Protein AF-A0A662J7W5-F1 (afdb_monomer_lite)

Secondary structure (DSSP, 8-state):
-HHHHHHHHHHHHHHHHT----B-SSSS--B--GGGHHHHHHHHHH-HHHHHHHHHHHHHHHHHHHT--HHHIIIIIHHHHHHHHHHHHHHHHHHHHHHHHHHHHHH-

pLDDT: mean 85.39, std 13.04, range [46.22, 96.75]

Radius of gyration: 16.18 Å; chains: 1; bounding box: 43×36×45 Å

Structure (mmCIF, N/CA/C/O backbone):
data_AF-A0A662J7W5-F1
#
_entry.id   AF-A0A662J7W5-F1
#
loop_
_atom_site.group_PDB
_atom_site.id
_atom_site.type_symbol
_atom_site.label_atom_id
_atom_site.label_alt_id
_atom_site.label_comp_id
_atom_site.label_asym_id
_atom_site.label_entity_id
_atom_site.label_seq_id
_atom_site.pdbx_PDB_ins_code
_atom_site.Cartn_x
_atom_site.Cartn_y
_atom_site.Cartn_z
_atom_site.occupancy
_atom_site.B_iso_or_equiv
_atom_site.auth_seq_id
_atom_site.auth_comp_id
_atom_site.auth_asym_id
_atom_site.auth_atom_id
_atom_site.pdbx_PDB_model_num
ATOM 1 N N . MET A 1 1 ? -4.584 -14.483 3.636 1.00 79.38 1 MET A N 1
ATOM 2 C CA . MET A 1 1 ? -3.654 -14.409 2.487 1.00 79.38 1 MET A CA 1
ATOM 3 C C . MET A 1 1 ? -4.334 -13.927 1.211 1.00 79.38 1 MET A C 1
ATOM 5 O O . MET A 1 1 ? -3.812 -13.011 0.596 1.00 79.38 1 MET A O 1
ATOM 9 N N . THR A 1 2 ? -5.528 -14.416 0.860 1.00 93.75 2 THR A N 1
ATOM 10 C CA . THR A 1 2 ? -6.269 -13.970 -0.341 1.00 93.75 2 THR A CA 1
ATOM 11 C C . THR A 1 2 ? -6.495 -12.454 -0.411 1.00 93.75 2 THR A C 1
ATOM 13 O O . THR A 1 2 ? -6.250 -11.853 -1.447 1.00 93.75 2 THR A O 1
ATOM 16 N N . LEU A 1 3 ? -6.876 -11.806 0.698 1.00 95.06 3 LEU A N 1
ATOM 17 C CA . LEU A 1 3 ? -7.064 -10.345 0.743 1.00 95.06 3 LEU A CA 1
ATOM 18 C C . LEU A 1 3 ? -5.771 -9.552 0.497 1.00 95.06 3 LEU A C 1
ATOM 20 O O . LEU A 1 3 ? -5.813 -8.507 -0.140 1.00 95.06 3 LEU A O 1
ATOM 24 N N . ILE A 1 4 ? -4.630 -10.056 0.977 1.00 95.44 4 ILE A N 1
ATOM 25 C CA . ILE A 1 4 ? -3.314 -9.444 0.736 1.00 95.44 4 ILE A CA 1
ATOM 26 C C . ILE A 1 4 ? -2.974 -9.536 -0.750 1.00 95.44 4 ILE A C 1
ATOM 28 O O . ILE A 1 4 ? -2.572 -8.539 -1.340 1.00 95.44 4 ILE A O 1
ATOM 32 N N . ALA A 1 5 ? -3.181 -10.711 -1.354 1.00 94.88 5 ALA A N 1
ATOM 33 C CA . ALA A 1 5 ? -2.952 -10.915 -2.780 1.00 94.88 5 ALA A CA 1
ATOM 34 C C . ALA A 1 5 ? -3.838 -9.985 -3.621 1.00 94.88 5 ALA A C 1
ATOM 36 O O . ALA A 1 5 ? -3.327 -9.275 -4.477 1.00 94.88 5 ALA A O 1
ATOM 37 N N . LEU A 1 6 ? -5.136 -9.899 -3.311 1.00 96.44 6 LEU A N 1
ATOM 38 C CA . LEU A 1 6 ? -6.059 -8.979 -3.982 1.00 96.44 6 LEU A CA 1
ATOM 39 C C . LEU A 1 6 ? -5.627 -7.515 -3.842 1.00 96.44 6 LEU A C 1
ATOM 41 O O . LEU A 1 6 ? -5.601 -6.795 -4.837 1.00 96.44 6 LEU A O 1
ATOM 45 N N . CYS A 1 7 ? -5.250 -7.083 -2.635 1.00 95.50 7 CYS A N 1
ATOM 46 C CA . CYS A 1 7 ? -4.745 -5.733 -2.391 1.00 95.50 7 CYS A CA 1
ATOM 47 C C . CYS A 1 7 ? -3.500 -5.438 -3.236 1.00 95.50 7 CYS A C 1
ATOM 49 O O . CYS A 1 7 ? -3.426 -4.392 -3.876 1.00 95.50 7 CYS A O 1
ATOM 51 N N . ALA A 1 8 ? -2.537 -6.362 -3.250 1.00 93.81 8 ALA A N 1
ATOM 52 C CA . ALA A 1 8 ? -1.295 -6.214 -3.995 1.00 93.81 8 ALA A CA 1
ATOM 53 C C . ALA A 1 8 ? -1.541 -6.163 -5.507 1.00 93.81 8 ALA A C 1
ATOM 55 O O . ALA A 1 8 ? -1.018 -5.279 -6.180 1.00 93.81 8 ALA A O 1
ATOM 56 N N . THR A 1 9 ? -2.374 -7.064 -6.036 1.00 94.31 9 THR A N 1
ATOM 57 C CA . THR A 1 9 ? -2.707 -7.105 -7.464 1.00 94.31 9 THR A CA 1
ATOM 58 C C . THR A 1 9 ? -3.441 -5.843 -7.897 1.00 94.31 9 THR A C 1
ATOM 60 O O . THR A 1 9 ? -3.050 -5.233 -8.885 1.00 94.31 9 THR A O 1
ATOM 63 N N . LEU A 1 10 ? -4.462 -5.405 -7.153 1.00 93.19 10 LEU A N 1
ATOM 64 C CA . LEU A 1 10 ? -5.182 -4.170 -7.468 1.00 93.19 10 LEU A CA 1
ATOM 65 C C . LEU A 1 10 ? -4.251 -2.958 -7.413 1.00 93.19 10 LEU A C 1
ATOM 67 O O . LEU A 1 10 ? -4.292 -2.120 -8.312 1.00 93.19 10 LEU A O 1
ATOM 71 N N . TYR A 1 11 ? -3.397 -2.878 -6.388 1.00 92.75 11 TYR A N 1
ATOM 72 C CA . TYR A 1 11 ? -2.463 -1.767 -6.232 1.00 92.75 11 TYR A CA 1
ATOM 73 C C . TYR A 1 11 ? -1.434 -1.720 -7.365 1.00 92.75 11 TYR A C 1
ATOM 75 O O . TYR A 1 11 ? -1.183 -0.644 -7.901 1.00 92.75 11 TYR A O 1
ATOM 83 N N . ALA A 1 12 ? -0.903 -2.870 -7.786 1.00 90.44 12 ALA A N 1
ATOM 84 C CA . ALA A 1 12 ? 0.039 -2.958 -8.898 1.00 90.44 12 ALA A CA 1
ATOM 85 C C . ALA A 1 12 ? -0.620 -2.650 -10.254 1.00 90.44 12 ALA A C 1
ATOM 87 O O . ALA A 1 12 ? -0.087 -1.864 -11.034 1.00 90.44 12 ALA A O 1
ATOM 88 N N . VAL A 1 13 ? -1.799 -3.223 -10.528 1.00 90.19 13 VAL A N 1
ATOM 89 C CA . VAL A 1 13 ? -2.512 -3.029 -11.802 1.00 90.19 13 VAL A CA 1
ATOM 90 C C . VAL A 1 13 ? -2.957 -1.580 -11.964 1.00 90.19 13 VAL A C 1
ATOM 92 O O . VAL A 1 13 ? -2.719 -0.993 -13.018 1.00 90.19 13 VAL A O 1
ATOM 95 N N . LEU A 1 14 ? -3.547 -0.968 -10.931 1.00 88.12 14 LEU A N 1
ATOM 96 C CA . LEU A 1 14 ? -3.865 0.460 -10.987 1.00 88.12 14 LEU A CA 1
ATOM 97 C C . LEU A 1 14 ? -2.595 1.315 -10.972 1.00 88.12 14 LEU A C 1
ATOM 99 O O . LEU A 1 14 ? -2.541 2.298 -11.699 1.00 88.12 14 LEU A O 1
ATOM 103 N N . GLY A 1 15 ? -1.567 0.925 -10.211 1.00 84.81 15 GLY A N 1
ATOM 104 C CA . GLY A 1 15 ? -0.224 1.525 -10.219 1.00 84.81 15 GLY A CA 1
ATOM 105 C C . GLY A 1 15 ? 0.331 1.733 -11.624 1.00 84.81 15 GLY A C 1
ATOM 106 O O . GLY A 1 15 ? 0.819 2.821 -11.954 1.00 84.81 15 GLY A O 1
ATOM 107 N N . TYR A 1 16 ? 0.185 0.694 -12.445 1.00 81.88 16 TYR A N 1
ATOM 108 C CA . TYR A 1 16 ? 0.564 0.675 -13.848 1.00 81.88 16 TYR A CA 1
ATOM 109 C C . TYR A 1 16 ? -0.421 1.448 -14.738 1.00 81.88 16 TYR A C 1
ATOM 111 O O . TYR A 1 16 ? -0.010 2.324 -15.494 1.00 81.88 16 TYR A O 1
ATOM 119 N N . ALA A 1 17 ? -1.727 1.183 -14.625 1.00 81.19 17 ALA A N 1
ATOM 120 C CA . ALA A 1 17 ? -2.746 1.795 -15.483 1.00 81.19 17 ALA A CA 1
ATOM 121 C C . ALA A 1 17 ? -2.861 3.318 -15.300 1.00 81.19 17 ALA A C 1
ATOM 123 O O . ALA A 1 17 ? -3.142 4.040 -16.252 1.00 81.19 17 ALA A O 1
ATOM 124 N N . THR A 1 18 ? -2.628 3.820 -14.086 1.00 76.19 18 THR A N 1
ATOM 125 C CA . THR A 1 18 ? -2.643 5.254 -13.770 1.00 76.19 18 THR A CA 1
ATOM 126 C C . THR A 1 18 ? -1.229 5.832 -13.705 1.00 76.19 18 THR A C 1
ATOM 128 O O . THR A 1 18 ? -0.967 6.773 -12.946 1.00 76.19 18 THR A O 1
ATOM 131 N N . TYR A 1 19 ? -0.285 5.263 -14.458 1.00 69.25 19 TYR A N 1
ATOM 132 C CA . TYR A 1 19 ? 1.020 5.875 -14.677 1.00 69.25 19 TYR A CA 1
ATOM 133 C C . TYR A 1 19 ? 0.863 7.127 -15.547 1.00 69.25 19 TYR A C 1
ATOM 135 O O . TYR A 1 19 ? 1.052 7.103 -16.756 1.00 69.25 19 TYR A O 1
ATOM 143 N N . LEU A 1 20 ? 0.472 8.238 -14.923 1.00 61.69 20 LEU A N 1
ATOM 144 C CA . LEU A 1 20 ? 0.203 9.494 -15.627 1.00 61.69 20 LEU A CA 1
ATOM 145 C C . LEU A 1 20 ? 1.480 10.281 -15.968 1.00 61.69 20 LEU A C 1
ATOM 147 O O . LEU A 1 20 ? 1.393 11.310 -16.627 1.00 61.69 20 LEU A O 1
ATOM 151 N N . GLY A 1 21 ? 2.657 9.853 -15.488 1.00 59.16 21 GLY A N 1
ATOM 152 C CA . GLY A 1 21 ? 3.917 10.587 -15.679 1.00 59.16 21 GLY A CA 1
ATOM 153 C C . GLY A 1 21 ? 3.920 11.991 -15.056 1.00 59.16 21 GLY A C 1
ATOM 154 O O . GLY A 1 21 ? 4.761 12.818 -15.396 1.00 59.16 21 GLY A O 1
ATOM 155 N N . ILE A 1 22 ? 2.970 12.278 -14.159 1.00 58.56 22 ILE A N 1
ATOM 156 C CA . ILE A 1 22 ? 2.846 13.572 -13.488 1.00 58.56 22 ILE A CA 1
ATOM 157 C C . ILE A 1 22 ? 3.818 13.588 -12.306 1.00 58.56 22 ILE A C 1
ATOM 159 O O . ILE A 1 22 ? 3.545 13.040 -11.233 1.00 58.56 22 ILE A O 1
ATOM 163 N N . PHE A 1 23 ? 4.962 14.224 -12.530 1.00 57.25 23 PHE A N 1
ATOM 164 C CA . PHE A 1 23 ? 5.962 14.531 -11.515 1.00 57.25 23 PHE A CA 1
ATOM 165 C C . PHE A 1 23 ? 5.874 16.022 -11.184 1.00 57.25 23 PHE A C 1
ATOM 167 O O . PHE A 1 23 ? 5.789 16.858 -12.084 1.00 57.25 23 PHE A O 1
ATOM 174 N N . THR A 1 24 ? 5.849 16.379 -9.901 1.00 46.69 24 THR A N 1
ATOM 175 C CA . THR A 1 24 ? 5.861 17.794 -9.500 1.00 46.69 24 THR A CA 1
ATOM 176 C C . THR A 1 24 ? 7.164 18.465 -9.962 1.00 46.69 24 THR A C 1
ATOM 178 O O . THR A 1 24 ? 8.228 17.918 -9.674 1.00 46.69 24 THR A O 1
ATOM 181 N N . PRO A 1 25 ? 7.142 19.642 -10.630 1.00 48.75 25 PRO A N 1
ATOM 182 C CA . PRO A 1 25 ? 8.309 20.131 -11.371 1.00 48.75 25 PRO A CA 1
ATOM 183 C C . PRO A 1 25 ? 9.304 20.968 -10.555 1.00 48.75 25 PRO A C 1
ATOM 185 O O . PRO A 1 25 ? 10.202 21.560 -11.142 1.00 48.75 25 PRO A O 1
ATOM 188 N N . ALA A 1 26 ? 9.171 21.072 -9.231 1.00 53.97 26 ALA A N 1
ATOM 189 C CA . ALA A 1 26 ? 9.943 22.064 -8.480 1.00 53.97 26 ALA A CA 1
ATOM 190 C C . ALA A 1 26 ? 11.047 21.465 -7.603 1.00 53.97 26 ALA A C 1
ATOM 192 O O . ALA A 1 26 ? 12.199 21.847 -7.765 1.00 53.97 26 ALA A O 1
ATOM 193 N N . ILE A 1 27 ? 10.748 20.559 -6.666 1.00 46.22 27 ILE A N 1
ATOM 194 C CA . ILE A 1 27 ? 11.753 20.016 -5.738 1.00 46.22 27 ILE A CA 1
ATOM 195 C C . ILE A 1 27 ? 11.294 18.628 -5.281 1.00 46.22 27 ILE A C 1
ATOM 197 O O . ILE A 1 27 ? 10.250 18.494 -4.648 1.00 46.22 27 ILE A O 1
ATOM 201 N N . GLY A 1 28 ? 12.088 17.602 -5.586 1.00 49.06 28 GLY A N 1
ATOM 202 C CA . GLY A 1 28 ? 11.852 16.230 -5.140 1.00 49.06 28 GLY A CA 1
ATOM 203 C C . GLY A 1 28 ? 11.115 15.372 -6.166 1.00 49.06 28 GLY A C 1
ATOM 204 O O . GLY A 1 28 ? 10.100 15.761 -6.735 1.00 49.06 28 GLY A O 1
ATOM 205 N N . VAL A 1 29 ? 11.631 14.160 -6.355 1.00 57.69 29 VAL A N 1
ATOM 206 C CA . VAL A 1 29 ? 11.126 13.079 -7.220 1.00 57.69 29 VAL A CA 1
ATOM 207 C C . VAL A 1 29 ? 9.814 12.488 -6.663 1.00 57.69 29 VAL A C 1
ATOM 209 O O . VAL A 1 29 ? 9.607 11.279 -6.637 1.00 57.69 29 VAL A O 1
ATOM 212 N N . VAL A 1 30 ? 8.936 13.329 -6.113 1.00 55.97 30 VAL A N 1
ATOM 213 C CA . VAL A 1 30 ? 7.702 12.904 -5.456 1.00 55.97 30 VAL A CA 1
ATOM 214 C C . VAL A 1 30 ? 6.625 12.804 -6.524 1.00 55.97 30 VAL A C 1
ATOM 216 O O . VAL A 1 30 ? 6.097 13.795 -7.024 1.00 55.97 30 VAL A O 1
ATOM 219 N N . ARG A 1 31 ? 6.334 11.571 -6.926 1.00 67.44 31 ARG A N 1
ATOM 220 C CA . ARG A 1 31 ? 5.271 11.274 -7.879 1.00 67.44 31 ARG A CA 1
ATOM 221 C C . ARG A 1 31 ? 3.913 11.403 -7.198 1.00 67.44 31 ARG A C 1
ATOM 223 O O . ARG A 1 31 ? 3.702 10.858 -6.115 1.00 67.44 31 ARG A O 1
ATOM 230 N N . PHE A 1 32 ? 2.957 12.038 -7.873 1.00 69.19 32 PHE A N 1
ATOM 231 C CA . PHE A 1 32 ? 1.560 11.913 -7.475 1.00 69.19 32 PHE A CA 1
ATOM 232 C C . PHE A 1 32 ? 1.094 10.475 -7.744 1.00 69.19 32 PHE A C 1
ATOM 234 O O . PHE A 1 32 ? 1.071 10.024 -8.892 1.00 69.19 32 PHE A O 1
ATOM 241 N N . TRP A 1 33 ? 0.764 9.734 -6.681 1.00 77.00 33 TRP A N 1
ATOM 242 C CA . TRP A 1 33 ? 0.435 8.307 -6.758 1.00 77.00 33 TRP A CA 1
ATOM 243 C C . TRP A 1 33 ? -0.976 8.010 -6.230 1.00 77.00 33 TRP A C 1
ATOM 245 O O . TRP A 1 33 ? -1.121 7.536 -5.108 1.00 77.00 33 TRP A O 1
ATOM 255 N N . PRO A 1 34 ? -2.042 8.241 -7.021 1.00 81.44 34 PRO A N 1
ATOM 256 C CA . PRO A 1 34 ? -3.419 7.935 -6.619 1.00 81.44 34 PRO A CA 1
ATOM 257 C C . PRO A 1 34 ? -3.681 6.492 -6.153 1.00 81.44 34 PRO A C 1
ATOM 259 O O . PRO A 1 34 ? -4.449 6.325 -5.205 1.00 81.44 34 PRO A O 1
ATOM 262 N N . PRO A 1 35 ? -3.061 5.441 -6.737 1.00 88.75 35 PRO A N 1
ATOM 263 C CA . PRO A 1 35 ? -3.366 4.049 -6.383 1.00 88.75 35 PRO A CA 1
ATOM 264 C C . PRO A 1 35 ? -3.147 3.682 -4.910 1.00 88.75 35 PRO A C 1
ATOM 266 O O . PRO A 1 35 ? -3.676 2.665 -4.468 1.00 88.75 35 PRO A O 1
ATOM 269 N N . VAL A 1 36 ? -2.442 4.520 -4.133 1.00 90.88 36 VAL A N 1
ATOM 270 C CA . VAL A 1 36 ? -2.278 4.374 -2.672 1.00 90.88 36 VAL A CA 1
ATOM 271 C C . VAL A 1 36 ? -3.604 4.273 -1.918 1.00 90.88 36 VAL A C 1
ATOM 273 O O . VAL A 1 36 ? -3.639 3.752 -0.803 1.00 90.88 36 VAL A O 1
ATOM 276 N N . PHE A 1 37 ? -4.710 4.734 -2.508 1.00 93.81 37 PHE A N 1
ATOM 277 C CA . PHE A 1 37 ? -6.023 4.603 -1.884 1.00 93.81 37 PHE A CA 1
ATOM 278 C C . PHE A 1 37 ? -6.423 3.131 -1.670 1.00 93.81 37 PHE A C 1
ATOM 280 O O . PHE A 1 37 ? -7.105 2.833 -0.693 1.00 93.81 37 PHE A O 1
ATOM 287 N N . ILE A 1 38 ? -5.984 2.199 -2.531 1.00 95.56 38 ILE A N 1
ATOM 288 C CA . ILE A 1 38 ? -6.320 0.771 -2.416 1.00 95.56 38 ILE A CA 1
ATOM 289 C C . ILE A 1 38 ? -5.774 0.183 -1.108 1.00 95.56 38 ILE A C 1
ATOM 291 O O . ILE A 1 38 ? -6.576 -0.265 -0.283 1.00 95.56 38 ILE A O 1
ATOM 295 N N . PRO A 1 39 ? -4.448 0.191 -0.860 1.00 95.56 39 PRO A N 1
ATOM 296 C CA . PRO A 1 39 ? -3.918 -0.325 0.393 1.00 95.56 39 PRO A CA 1
ATOM 297 C C . PRO A 1 39 ? -4.408 0.457 1.613 1.00 95.56 39 PRO A C 1
ATOM 299 O O . PRO A 1 39 ? -4.570 -0.149 2.671 1.00 95.56 39 PRO A O 1
ATOM 302 N N . ALA A 1 40 ? -4.725 1.751 1.482 1.00 95.38 40 ALA A N 1
ATOM 303 C CA . ALA A 1 40 ? -5.346 2.518 2.562 1.00 95.38 40 ALA A CA 1
ATOM 304 C C . ALA A 1 40 ? -6.739 1.980 2.932 1.00 95.38 40 ALA A C 1
ATOM 306 O O . ALA A 1 40 ? -7.003 1.714 4.104 1.00 95.38 40 ALA A O 1
ATOM 307 N N . VAL A 1 41 ? -7.618 1.752 1.950 1.00 96.56 41 VAL A N 1
ATOM 308 C CA . VAL A 1 41 ? -8.950 1.171 2.190 1.00 96.56 41 VAL A CA 1
ATOM 309 C C . VAL A 1 41 ? -8.819 -0.226 2.794 1.00 96.56 41 VAL A C 1
ATOM 311 O O . VAL A 1 41 ? -9.489 -0.537 3.779 1.00 96.56 41 VAL A O 1
ATOM 314 N N . PHE A 1 42 ? -7.913 -1.056 2.273 1.00 96.75 42 PHE A N 1
ATOM 315 C CA . PHE A 1 42 ? -7.694 -2.397 2.813 1.00 96.75 42 PHE A CA 1
ATOM 316 C C . PHE A 1 42 ? -7.141 -2.371 4.243 1.00 96.75 42 PHE A C 1
ATOM 318 O O . PHE A 1 42 ? -7.573 -3.172 5.072 1.00 96.75 42 PHE A O 1
ATOM 325 N N . ALA A 1 43 ? -6.245 -1.432 4.560 1.00 96.38 43 ALA A N 1
ATOM 326 C CA . ALA A 1 43 ? -5.731 -1.224 5.911 1.00 96.38 43 ALA A CA 1
ATOM 327 C C . ALA A 1 43 ? -6.839 -0.839 6.904 1.00 96.38 43 ALA A C 1
ATOM 329 O O . ALA A 1 4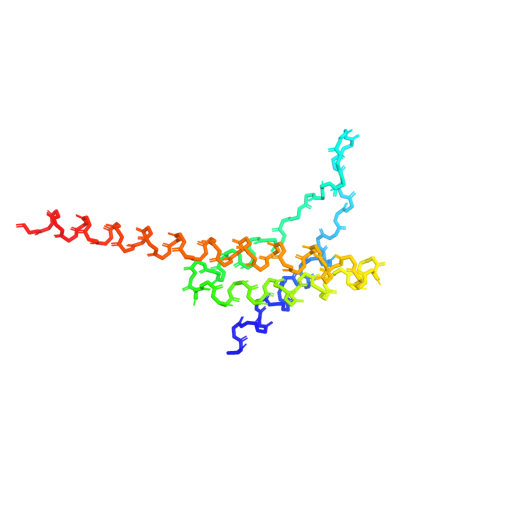3 ? -6.859 -1.347 8.024 1.00 96.38 43 ALA A O 1
ATOM 330 N N . ILE A 1 44 ? -7.759 0.039 6.491 1.00 96.06 44 ILE A N 1
ATOM 331 C CA . ILE A 1 44 ? -8.861 0.542 7.325 1.00 96.06 44 ILE A CA 1
ATOM 332 C C . ILE A 1 44 ? -9.938 -0.529 7.545 1.00 96.06 44 ILE A C 1
ATOM 334 O O . ILE A 1 44 ? -10.467 -0.664 8.649 1.00 96.06 44 ILE A O 1
ATOM 338 N N . VAL A 1 45 ? -10.291 -1.275 6.494 1.00 95.69 45 VAL A N 1
ATOM 339 C CA . VAL A 1 45 ? -11.410 -2.230 6.523 1.00 95.69 45 VAL A CA 1
ATOM 340 C C . VAL A 1 45 ? -10.981 -3.586 7.080 1.00 95.69 45 VAL A C 1
ATOM 342 O O . VAL A 1 45 ? -11.660 -4.138 7.946 1.00 95.69 45 VAL A O 1
ATOM 345 N N . PHE A 1 46 ? -9.857 -4.123 6.597 1.00 94.56 46 PHE A N 1
ATOM 346 C CA . PHE A 1 46 ? -9.415 -5.492 6.887 1.00 94.56 46 PHE A CA 1
ATOM 347 C C . PHE A 1 46 ? -8.247 -5.567 7.873 1.00 94.56 46 PHE A C 1
ATOM 349 O O . PHE A 1 46 ? -7.913 -6.653 8.347 1.00 94.56 46 PHE A O 1
ATOM 356 N N . GLY A 1 47 ? -7.634 -4.430 8.197 1.00 93.69 47 GLY A N 1
ATOM 357 C CA . GLY A 1 47 ? -6.606 -4.322 9.219 1.00 93.69 47 GLY A CA 1
ATOM 358 C C . GLY A 1 47 ? -5.199 -4.038 8.702 1.00 93.69 47 GLY A C 1
ATOM 359 O O . GLY A 1 47 ? -4.899 -4.191 7.513 1.00 93.69 47 GLY A O 1
ATOM 360 N N . PRO A 1 48 ? -4.299 -3.647 9.623 1.00 94.94 48 PRO A N 1
ATOM 361 C CA . PRO A 1 48 ? -2.991 -3.090 9.289 1.00 94.94 48 PRO A CA 1
ATOM 362 C C . PRO A 1 48 ? -2.101 -4.077 8.532 1.00 94.94 48 PRO A C 1
ATOM 364 O O . PRO A 1 48 ? -1.418 -3.686 7.590 1.00 94.94 48 PRO A O 1
ATOM 367 N N . HIS A 1 49 ? -2.150 -5.369 8.870 1.00 94.75 49 HIS A N 1
ATOM 368 C CA . HIS A 1 49 ? -1.381 -6.393 8.157 1.00 94.75 49 HIS A CA 1
ATOM 369 C C . HIS A 1 49 ? -1.829 -6.557 6.701 1.00 94.75 49 HIS A C 1
ATOM 371 O O . HIS A 1 49 ? -0.988 -6.754 5.828 1.00 94.75 49 HIS A O 1
ATOM 377 N N . VAL A 1 50 ? -3.136 -6.468 6.427 1.00 95.88 50 VAL A N 1
ATOM 378 C CA . VAL A 1 50 ? -3.669 -6.681 5.076 1.00 95.88 50 VAL A CA 1
ATOM 379 C C . VAL A 1 50 ? -3.240 -5.548 4.150 1.00 95.88 50 VAL A C 1
ATOM 381 O O . VAL A 1 50 ? -2.672 -5.814 3.093 1.00 95.88 50 VAL A O 1
ATOM 384 N N . GLY A 1 51 ? -3.456 -4.299 4.571 1.00 93.75 51 GLY A N 1
ATOM 385 C CA . GLY A 1 51 ? -3.049 -3.133 3.789 1.00 93.75 51 GLY A CA 1
ATOM 386 C C . GLY A 1 51 ? -1.532 -2.952 3.728 1.00 93.75 51 GLY A C 1
ATOM 387 O O . GLY A 1 51 ? -1.004 -2.699 2.654 1.00 93.75 51 GLY A O 1
ATOM 388 N N . GLY A 1 52 ? -0.811 -3.155 4.836 1.00 95.25 52 GLY A N 1
ATOM 389 C CA . GLY A 1 52 ? 0.648 -3.003 4.889 1.00 95.25 52 GLY A CA 1
ATOM 390 C C . GLY A 1 52 ? 1.395 -4.011 4.013 1.00 95.25 52 GLY A C 1
ATOM 391 O O . GLY A 1 52 ? 2.191 -3.619 3.163 1.00 95.25 52 GLY A O 1
ATOM 392 N N . ILE A 1 53 ? 1.121 -5.313 4.173 1.00 96.31 53 ILE A N 1
ATOM 393 C CA . ILE A 1 53 ? 1.781 -6.361 3.372 1.00 96.31 53 ILE A CA 1
ATOM 394 C C . ILE A 1 53 ? 1.314 -6.286 1.912 1.00 96.31 53 ILE A C 1
ATOM 396 O O . ILE A 1 53 ? 2.127 -6.414 0.998 1.00 96.31 53 ILE A O 1
ATOM 400 N N . GLY A 1 54 ? 0.021 -6.032 1.679 1.00 95.12 54 GLY A N 1
ATOM 401 C CA . GLY A 1 54 ? -0.519 -5.850 0.331 1.00 95.12 54 GLY A CA 1
ATOM 402 C C . GLY A 1 54 ? 0.137 -4.680 -0.403 1.00 95.12 54 GLY A C 1
ATOM 403 O O . GLY A 1 54 ? 0.518 -4.820 -1.563 1.00 95.12 54 GLY A O 1
ATOM 404 N N . ALA A 1 55 ? 0.350 -3.554 0.281 1.00 94.75 55 ALA A N 1
ATOM 405 C CA . ALA A 1 55 ? 1.051 -2.404 -0.277 1.00 94.75 55 ALA A CA 1
ATOM 406 C C . ALA A 1 55 ? 2.519 -2.694 -0.587 1.00 94.75 55 ALA A C 1
ATOM 408 O O . ALA A 1 55 ? 2.996 -2.314 -1.649 1.00 94.75 55 ALA A O 1
ATOM 409 N N . ALA A 1 56 ? 3.217 -3.371 0.328 1.00 94.88 56 ALA A N 1
ATOM 410 C CA . ALA A 1 56 ? 4.619 -3.748 0.176 1.00 94.88 56 ALA A CA 1
ATOM 411 C C . ALA A 1 56 ? 4.840 -4.598 -1.085 1.00 94.88 56 ALA A C 1
ATOM 413 O O . ALA A 1 56 ? 5.723 -4.314 -1.889 1.00 94.88 56 ALA A O 1
ATOM 414 N N . ILE A 1 57 ? 3.992 -5.610 -1.289 1.00 94.06 57 ILE A N 1
ATOM 415 C CA . ILE A 1 57 ? 4.058 -6.474 -2.471 1.00 94.06 57 ILE A CA 1
ATOM 416 C C . ILE A 1 57 ? 3.626 -5.701 -3.724 1.00 94.06 57 ILE A C 1
ATOM 418 O O . ILE A 1 57 ? 4.286 -5.783 -4.757 1.00 94.06 57 ILE A O 1
ATOM 422 N N . GLY A 1 58 ? 2.535 -4.934 -3.645 1.00 92.31 58 GLY A N 1
ATOM 423 C CA . GLY A 1 58 ? 2.004 -4.205 -4.794 1.00 92.31 58 GLY A CA 1
ATOM 424 C C . GLY A 1 58 ? 2.949 -3.120 -5.318 1.00 92.31 58 GLY A C 1
ATOM 425 O O . GLY A 1 58 ? 3.125 -3.028 -6.532 1.00 92.31 58 GLY A O 1
ATOM 426 N N . ILE A 1 59 ? 3.607 -2.349 -4.438 1.00 90.56 59 ILE A N 1
ATOM 427 C CA . ILE A 1 59 ? 4.578 -1.333 -4.874 1.00 90.56 59 ILE A CA 1
ATOM 428 C C . ILE A 1 59 ? 5.813 -1.978 -5.488 1.00 90.56 59 ILE A C 1
ATOM 430 O O . ILE A 1 59 ? 6.272 -1.513 -6.520 1.00 90.56 59 ILE A O 1
ATOM 434 N N . PHE A 1 60 ? 6.292 -3.090 -4.921 1.00 91.56 60 PHE A N 1
ATOM 435 C CA . PHE A 1 60 ? 7.432 -3.808 -5.478 1.00 91.56 60 PHE A CA 1
ATOM 436 C C . PHE A 1 60 ? 7.150 -4.267 -6.909 1.00 91.56 60 PHE A C 1
ATOM 438 O O . PHE A 1 60 ? 7.936 -4.008 -7.814 1.00 91.56 60 PHE A O 1
ATOM 445 N N . ILE A 1 61 ? 5.986 -4.887 -7.136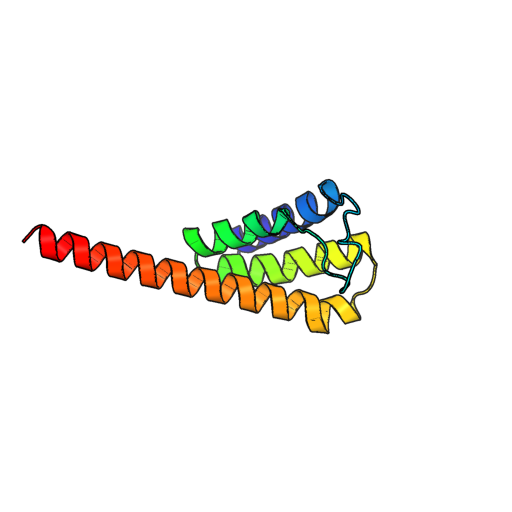 1.00 90.56 61 ILE A N 1
ATOM 446 C CA . ILE A 1 61 ? 5.566 -5.303 -8.479 1.00 90.56 61 ILE A CA 1
ATOM 447 C C . ILE A 1 61 ? 5.434 -4.082 -9.399 1.00 90.56 61 ILE A C 1
ATOM 449 O O . ILE A 1 61 ? 5.918 -4.113 -10.528 1.00 90.56 61 ILE A O 1
ATOM 453 N N . SER A 1 62 ? 4.811 -2.998 -8.929 1.00 86.62 62 SER A N 1
ATOM 454 C CA . SER A 1 62 ? 4.639 -1.788 -9.734 1.00 86.62 62 SER A CA 1
ATOM 455 C C . SER A 1 62 ? 5.974 -1.134 -10.108 1.00 86.62 62 SER A C 1
ATOM 457 O O . SER A 1 62 ? 6.129 -0.699 -11.246 1.00 86.62 62 SER A O 1
ATOM 459 N N . ASP A 1 63 ? 6.939 -1.070 -9.191 1.00 84.31 63 ASP A N 1
ATOM 460 C CA . ASP A 1 63 ? 8.260 -0.482 -9.428 1.00 84.31 63 ASP A CA 1
ATOM 461 C C . ASP A 1 63 ? 9.081 -1.326 -10.407 1.00 84.31 63 ASP A C 1
ATOM 463 O O . ASP A 1 63 ? 9.713 -0.777 -11.313 1.00 84.31 63 ASP A O 1
ATOM 467 N N . MET A 1 64 ? 9.003 -2.656 -10.289 1.00 87.12 64 MET A N 1
ATOM 468 C CA . MET A 1 64 ? 9.621 -3.588 -11.235 1.00 87.12 64 MET A CA 1
ATOM 469 C C . MET A 1 64 ? 9.061 -3.437 -12.654 1.00 87.12 64 MET A C 1
ATOM 471 O O . MET A 1 64 ? 9.815 -3.544 -13.616 1.00 87.12 64 MET A O 1
ATOM 475 N N . LEU A 1 65 ? 7.756 -3.176 -12.796 1.00 81.88 65 LEU A N 1
ATOM 476 C CA . LEU A 1 65 ? 7.106 -3.014 -14.101 1.00 81.88 65 LEU A CA 1
ATOM 477 C C . LEU A 1 65 ? 7.339 -1.639 -14.743 1.00 81.88 65 LEU A C 1
ATOM 479 O O . LEU A 1 65 ? 7.282 -1.531 -15.964 1.00 81.88 65 LEU A O 1
ATOM 483 N N . ILE A 1 66 ? 7.551 -0.592 -13.940 1.00 75.50 66 ILE A N 1
ATOM 484 C CA . ILE A 1 66 ? 7.654 0.791 -14.431 1.00 75.50 66 ILE A CA 1
ATOM 485 C C . ILE A 1 66 ? 9.112 1.216 -14.628 1.00 75.50 66 ILE A C 1
ATOM 487 O O . ILE A 1 66 ? 9.447 1.750 -15.681 1.00 75.50 66 ILE A O 1
ATOM 491 N N . HIS A 1 67 ? 9.966 1.007 -13.623 1.00 72.06 67 HIS A N 1
ATOM 492 C CA . HIS A 1 67 ? 11.358 1.476 -13.636 1.00 72.06 67 HIS A CA 1
ATOM 493 C C . HIS A 1 67 ? 12.357 0.324 -13.794 1.00 72.06 67 HIS A C 1
ATOM 495 O O . HIS A 1 67 ? 13.451 0.532 -14.305 1.00 72.06 67 HIS A O 1
ATOM 501 N N . GLY A 1 68 ? 11.995 -0.890 -13.362 1.00 75.75 68 GLY A N 1
ATOM 502 C CA . GLY A 1 68 ? 12.909 -2.039 -13.334 1.00 75.75 68 GLY A CA 1
ATOM 503 C C . GLY A 1 68 ? 13.926 -2.005 -12.185 1.00 75.75 68 GLY A C 1
ATOM 504 O O . GLY A 1 68 ? 14.745 -2.915 -12.063 1.00 75.75 68 GLY A O 1
ATOM 505 N N . ASP A 1 69 ? 13.857 -1.000 -11.306 1.00 77.94 69 ASP A N 1
ATOM 506 C CA . ASP A 1 69 ? 14.815 -0.785 -10.218 1.00 77.94 69 ASP A CA 1
ATOM 507 C C . ASP A 1 69 ? 14.418 -1.520 -8.929 1.00 77.94 69 ASP A C 1
ATOM 509 O O . ASP A 1 69 ? 13.914 -0.944 -7.958 1.00 77.94 69 ASP A O 1
ATOM 513 N N . ALA A 1 70 ? 14.707 -2.823 -8.898 1.00 79.94 70 ALA A N 1
ATOM 514 C CA . ALA A 1 70 ? 14.425 -3.697 -7.756 1.00 79.94 70 ALA A CA 1
ATOM 515 C C . ALA A 1 70 ? 15.046 -3.192 -6.443 1.00 79.94 70 ALA A C 1
ATOM 517 O O . ALA A 1 70 ? 14.428 -3.267 -5.382 1.00 79.94 70 ALA A O 1
ATOM 518 N N . LEU A 1 71 ? 16.281 -2.687 -6.510 1.00 80.00 71 LEU A N 1
ATOM 519 C CA . LEU A 1 71 ? 17.080 -2.350 -5.332 1.00 80.00 71 LEU A CA 1
ATOM 520 C C . LEU A 1 71 ? 16.543 -1.096 -4.630 1.00 80.00 71 LEU A C 1
ATOM 522 O O . LEU A 1 71 ? 16.430 -1.077 -3.404 1.00 80.00 71 LEU A O 1
ATOM 526 N N . LEU A 1 72 ? 16.128 -0.083 -5.395 1.00 78.19 72 LEU A N 1
ATOM 527 C CA . LEU A 1 72 ? 15.510 1.128 -4.854 1.00 78.19 72 LEU A CA 1
ATOM 528 C C . LEU A 1 72 ? 14.133 0.826 -4.246 1.00 78.19 72 LEU A C 1
ATOM 530 O O . LEU A 1 72 ? 13.813 1.301 -3.154 1.00 78.19 72 LEU A O 1
ATOM 534 N N . SER A 1 73 ? 13.339 -0.018 -4.910 1.00 82.88 73 SER A N 1
ATOM 535 C CA . SER A 1 73 ? 12.044 -0.437 -4.374 1.00 82.88 73 SER A CA 1
ATOM 536 C C . SER A 1 73 ? 12.208 -1.219 -3.071 1.00 82.88 73 SER A C 1
ATOM 538 O O . SER A 1 73 ? 11.574 -0.888 -2.073 1.00 82.88 73 SER A O 1
ATOM 540 N N . LEU A 1 74 ? 13.117 -2.196 -3.014 1.00 83.38 74 LEU A N 1
ATOM 541 C CA . LEU A 1 74 ? 13.306 -3.021 -1.818 1.00 83.38 74 LEU A CA 1
ATOM 542 C C . LEU A 1 74 ? 13.822 -2.215 -0.614 1.00 83.38 74 LEU A C 1
ATOM 544 O O . LEU A 1 74 ? 13.474 -2.515 0.526 1.00 83.38 74 LEU A O 1
ATOM 548 N N . THR A 1 75 ? 14.656 -1.202 -0.865 1.00 84.00 75 THR A N 1
ATOM 549 C CA . THR A 1 75 ? 15.292 -0.392 0.186 1.00 84.00 75 THR A CA 1
ATOM 550 C C . THR A 1 75 ? 14.435 0.780 0.649 1.00 84.00 75 THR A C 1
ATOM 552 O O . THR A 1 75 ? 14.489 1.132 1.825 1.00 84.00 75 THR A O 1
ATOM 555 N N . VAL A 1 76 ? 13.633 1.376 -0.238 1.00 86.06 76 VAL A N 1
ATOM 556 C CA . VAL A 1 76 ? 12.855 2.584 0.072 1.00 86.06 76 VAL A CA 1
ATOM 557 C C . VAL A 1 76 ? 11.363 2.381 -0.173 1.00 86.06 76 VAL A C 1
ATOM 559 O O . VAL A 1 76 ? 10.562 2.627 0.729 1.00 86.06 76 VAL A O 1
ATOM 562 N N . GLY A 1 77 ? 10.975 1.905 -1.358 1.00 86.12 77 GLY A N 1
ATOM 563 C CA . GLY A 1 77 ? 9.569 1.780 -1.761 1.00 86.12 77 GLY A CA 1
ATOM 564 C C . GLY A 1 77 ? 8.760 0.846 -0.855 1.00 86.12 77 GLY A C 1
ATOM 565 O O . GLY A 1 77 ? 7.776 1.260 -0.237 1.00 86.12 77 GLY A O 1
ATOM 566 N N . VAL A 1 78 ? 9.212 -0.400 -0.730 1.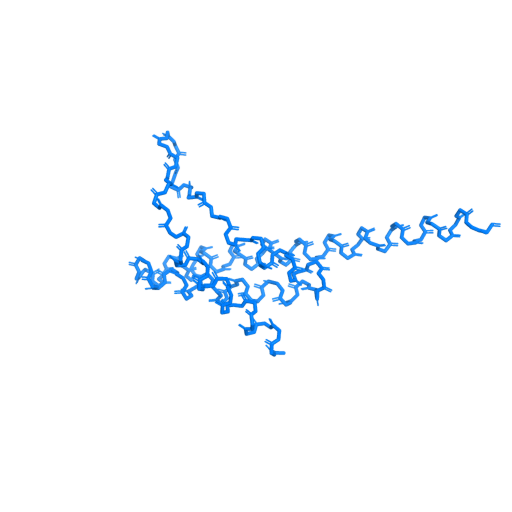00 92.62 78 VAL A N 1
ATOM 567 C CA . VAL A 1 78 ? 8.615 -1.474 0.070 1.00 92.62 78 VAL A CA 1
ATOM 568 C C . VAL A 1 78 ? 8.514 -1.104 1.554 1.00 92.62 78 VAL A C 1
ATOM 570 O O . VAL A 1 78 ? 7.394 -1.119 2.075 1.00 92.62 78 VAL A O 1
ATOM 573 N N . PRO A 1 79 ? 9.607 -0.737 2.258 1.00 93.00 79 PRO A N 1
ATOM 574 C CA . PRO A 1 79 ? 9.523 -0.404 3.677 1.00 93.00 79 PRO A CA 1
ATOM 575 C C . PRO A 1 79 ? 8.682 0.849 3.940 1.00 93.00 79 PRO A C 1
ATOM 577 O O . PRO A 1 79 ? 7.920 0.864 4.907 1.00 93.00 79 PRO A O 1
ATOM 580 N N . SER A 1 80 ? 8.749 1.867 3.072 1.00 91.25 80 SER A N 1
ATOM 581 C CA . SER A 1 80 ? 7.934 3.080 3.216 1.00 91.25 80 SER A CA 1
ATOM 582 C C . SER A 1 80 ? 6.438 2.789 3.057 1.00 91.25 80 SER A C 1
ATOM 584 O O . SER A 1 80 ? 5.637 3.183 3.908 1.00 91.25 80 SER A O 1
ATOM 586 N N . ASN A 1 81 ? 6.052 2.028 2.024 1.00 93.69 81 ASN A N 1
ATOM 587 C CA . ASN A 1 81 ? 4.655 1.647 1.798 1.00 93.69 81 ASN A CA 1
ATOM 588 C C . ASN A 1 81 ? 4.139 0.768 2.938 1.00 93.69 81 ASN A C 1
ATOM 590 O O . ASN A 1 81 ? 3.074 1.045 3.491 1.00 93.69 81 ASN A O 1
ATOM 594 N N . PHE A 1 82 ? 4.909 -0.250 3.336 1.00 96.31 82 PHE A N 1
ATOM 595 C CA . PHE A 1 82 ? 4.547 -1.102 4.464 1.00 96.31 82 PHE A CA 1
ATOM 596 C C . PHE A 1 82 ? 4.281 -0.269 5.720 1.00 96.31 82 PHE A C 1
ATOM 598 O O . PHE A 1 82 ? 3.192 -0.352 6.286 1.00 96.31 82 PHE A O 1
ATOM 605 N N . ALA A 1 83 ? 5.245 0.565 6.126 1.00 96.31 83 ALA A N 1
ATOM 606 C CA . ALA A 1 83 ? 5.135 1.375 7.332 1.00 96.31 83 ALA A CA 1
ATOM 607 C C . ALA A 1 83 ? 3.929 2.321 7.270 1.00 96.31 83 ALA A C 1
ATOM 609 O O . ALA A 1 83 ? 3.139 2.365 8.212 1.00 96.31 83 ALA A O 1
ATOM 610 N N . CYS A 1 84 ? 3.744 3.017 6.146 1.00 94.62 84 CYS A N 1
ATOM 611 C CA . CYS A 1 84 ? 2.646 3.956 5.947 1.00 94.62 84 CYS A CA 1
ATOM 612 C C . CYS A 1 84 ? 1.277 3.292 6.165 1.00 94.62 84 CYS A C 1
ATOM 614 O O . CYS A 1 84 ? 0.530 3.682 7.066 1.00 94.62 84 CYS A O 1
ATOM 616 N N . PHE A 1 85 ? 0.950 2.245 5.401 1.00 96.50 85 PHE A N 1
ATOM 617 C CA . PHE A 1 85 ? -0.389 1.647 5.470 1.00 96.50 85 PHE A CA 1
ATOM 618 C C . PHE A 1 85 ? -0.600 0.794 6.717 1.00 96.50 85 PHE A C 1
ATOM 620 O O . PHE A 1 85 ? -1.726 0.687 7.206 1.00 96.50 85 PHE A O 1
ATOM 627 N N . TYR A 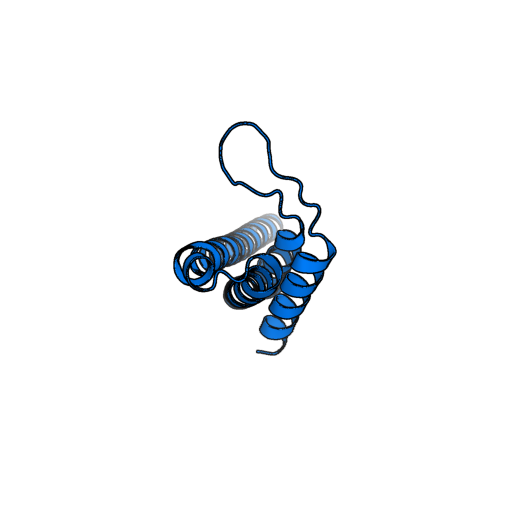1 86 ? 0.470 0.237 7.283 1.00 96.38 86 TYR A N 1
ATOM 628 C CA . TYR A 1 86 ? 0.399 -0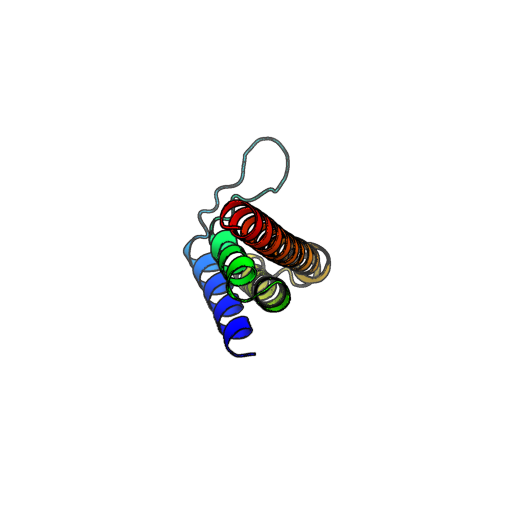.439 8.571 1.00 96.38 86 TYR A CA 1
ATOM 629 C C . TYR A 1 86 ? 0.012 0.538 9.691 1.00 96.38 86 TYR A C 1
ATOM 631 O O . TYR A 1 86 ? -0.902 0.260 10.472 1.00 96.38 86 TYR A O 1
ATOM 639 N N . ILE A 1 87 ? 0.639 1.720 9.731 1.00 96.69 87 ILE A N 1
ATOM 640 C CA . ILE A 1 87 ? 0.309 2.783 10.692 1.00 96.69 87 ILE A CA 1
ATOM 641 C C . ILE A 1 87 ? -1.119 3.291 10.465 1.00 96.69 87 ILE A C 1
ATOM 643 O O . ILE A 1 87 ? -1.878 3.395 11.430 1.0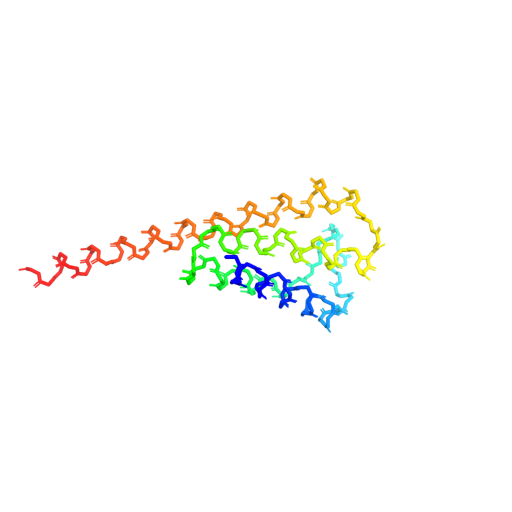0 96.69 87 ILE A O 1
ATOM 647 N N . VAL A 1 88 ? -1.519 3.540 9.211 1.00 96.12 88 VAL A N 1
ATOM 648 C CA . VAL A 1 88 ? -2.894 3.949 8.864 1.00 96.12 88 VAL A CA 1
ATOM 649 C C . VAL A 1 88 ? -3.917 2.950 9.399 1.00 96.12 88 VAL A C 1
ATOM 651 O O . VAL A 1 88 ? -4.883 3.355 10.045 1.00 96.12 88 VAL A O 1
ATOM 654 N N . GLY A 1 89 ? -3.686 1.649 9.202 1.00 95.19 89 GLY A N 1
ATOM 655 C CA . GLY A 1 89 ? -4.562 0.612 9.743 1.00 95.19 89 GLY A CA 1
ATOM 656 C C . GLY A 1 89 ? -4.646 0.672 11.270 1.00 95.19 89 GLY A C 1
ATOM 657 O O . GLY A 1 89 ? -5.742 0.700 11.827 1.00 95.19 89 GLY A O 1
ATOM 658 N N . ILE A 1 90 ? -3.511 0.768 11.971 1.00 96.38 90 ILE A N 1
ATOM 659 C CA . ILE A 1 90 ? -3.501 0.864 13.442 1.00 96.38 90 ILE A CA 1
ATOM 660 C C . ILE A 1 90 ? -4.306 2.074 13.926 1.00 96.38 90 ILE A C 1
ATOM 662 O O . ILE A 1 90 ? -5.132 1.936 14.833 1.00 96.38 90 ILE A O 1
ATOM 666 N N . LEU A 1 91 ? -4.077 3.251 13.338 1.00 96.12 91 LEU A N 1
ATOM 667 C CA . LEU A 1 91 ? -4.770 4.479 13.726 1.00 96.12 91 LEU A CA 1
ATOM 668 C C . LEU A 1 91 ? -6.273 4.372 13.469 1.00 96.12 91 LEU A C 1
ATOM 670 O O . LEU A 1 91 ? -7.060 4.697 14.356 1.00 96.12 91 LEU A O 1
ATOM 674 N N . ALA A 1 92 ? -6.672 3.861 12.304 1.00 94.00 92 ALA A N 1
ATOM 675 C CA . ALA A 1 92 ? -8.076 3.693 11.949 1.00 94.00 92 ALA A CA 1
ATOM 676 C C . ALA A 1 92 ? -8.812 2.774 12.934 1.00 94.00 92 ALA A C 1
ATOM 678 O O . ALA A 1 92 ? -9.900 3.103 13.408 1.00 94.00 92 ALA A O 1
ATOM 679 N N . HIS A 1 93 ? -8.196 1.652 13.314 1.00 91.31 93 HIS A N 1
ATOM 680 C CA . HIS A 1 93 ? -8.779 0.730 14.287 1.00 91.31 93 HIS A CA 1
ATOM 681 C C . HIS A 1 93 ? -8.862 1.328 15.696 1.00 91.31 93 HIS A C 1
ATOM 683 O O . HIS A 1 93 ? -9.881 1.158 16.370 1.00 91.31 93 HIS A O 1
ATOM 689 N N . LYS A 1 94 ? -7.826 2.053 16.139 1.00 92.44 94 LYS A N 1
ATOM 690 C CA . LYS A 1 94 ? -7.846 2.752 17.433 1.00 92.44 94 LYS A CA 1
ATOM 691 C C . LYS A 1 94 ? -8.938 3.817 17.478 1.00 92.44 94 LYS A C 1
ATOM 693 O O . LYS A 1 94 ? -9.708 3.846 18.436 1.00 92.44 94 LYS A O 1
ATOM 698 N N . LEU A 1 95 ? -9.044 4.635 16.433 1.00 92.94 95 LEU A N 1
ATOM 699 C CA . LEU A 1 95 ? -10.058 5.681 16.329 1.00 92.94 95 LEU A CA 1
ATOM 700 C C . LEU A 1 95 ? -11.471 5.090 16.320 1.00 92.94 95 LEU A C 1
ATOM 702 O O . LEU A 1 95 ? -12.332 5.545 17.067 1.00 92.94 95 LEU A O 1
ATOM 706 N N . ARG A 1 96 ? -11.698 4.024 15.544 1.00 90.69 96 ARG A N 1
ATOM 707 C CA . ARG A 1 96 ? -12.989 3.323 15.503 1.00 90.69 96 ARG A CA 1
ATOM 708 C C . ARG A 1 96 ? -13.407 2.814 16.881 1.00 90.69 96 ARG A C 1
ATOM 710 O O . ARG A 1 96 ? -14.570 2.944 17.252 1.00 90.69 96 ARG A O 1
ATOM 717 N N . ASN A 1 97 ? -12.472 2.245 17.639 1.00 89.38 97 ASN A N 1
ATOM 718 C CA . ASN A 1 97 ? -12.752 1.766 18.990 1.00 89.38 97 ASN A CA 1
ATOM 719 C C . ASN A 1 97 ? -13.053 2.927 19.947 1.00 89.38 97 ASN A C 1
ATOM 721 O O . ASN A 1 97 ? -14.024 2.847 20.689 1.00 89.38 97 ASN A O 1
ATOM 725 N N . ALA A 1 98 ? -12.282 4.017 19.891 1.00 89.44 98 ALA A N 1
ATOM 726 C CA . ALA A 1 98 ? -12.527 5.206 20.707 1.00 89.44 98 ALA A CA 1
ATOM 727 C C . ALA A 1 98 ? -13.923 5.801 20.458 1.00 89.44 98 ALA A C 1
ATOM 729 O O . ALA A 1 98 ? -14.661 6.053 21.407 1.00 89.44 98 ALA A O 1
ATOM 730 N N . ILE A 1 99 ? -14.320 5.942 19.188 1.00 90.00 99 ILE A N 1
ATOM 731 C CA . ILE A 1 99 ? -15.658 6.415 18.803 1.00 90.00 99 ILE A CA 1
ATOM 732 C C . ILE A 1 99 ? -16.738 5.466 19.330 1.00 90.00 99 ILE A C 1
ATOM 734 O O . ILE A 1 99 ? -17.742 5.914 19.874 1.00 90.00 99 ILE A O 1
ATOM 738 N N . ARG A 1 100 ? -16.530 4.151 19.203 1.00 88.19 100 ARG A N 1
ATOM 739 C CA . ARG A 1 100 ? -17.483 3.148 19.687 1.00 88.19 100 ARG A CA 1
ATOM 740 C C . ARG A 1 100 ? -17.693 3.238 21.200 1.00 88.19 100 ARG A C 1
ATOM 742 O O . ARG A 1 100 ? -18.836 3.168 21.637 1.00 88.19 100 ARG A O 1
ATOM 749 N N . TYR A 1 101 ? -16.627 3.421 21.978 1.00 89.25 101 TYR A N 1
ATOM 750 C CA . TYR A 1 101 ? -16.734 3.603 23.428 1.00 89.25 101 TYR A CA 1
ATOM 751 C C . TYR A 1 101 ? -17.416 4.922 23.798 1.00 89.25 101 TYR A C 1
ATOM 753 O O . TYR A 1 101 ? -18.270 4.926 24.676 1.00 89.25 101 TYR A O 1
ATOM 761 N N . ALA A 1 102 ? -17.097 6.018 23.102 1.00 90.50 102 ALA A N 1
ATOM 762 C CA . ALA A 1 102 ? -17.754 7.305 23.324 1.00 90.50 102 ALA A CA 1
ATOM 763 C C . ALA A 1 102 ? -19.264 7.230 23.049 1.00 90.50 102 ALA A C 1
ATOM 765 O O . ALA A 1 102 ? -20.056 7.718 23.843 1.00 90.50 102 ALA A O 1
ATOM 766 N N . LEU A 1 103 ? -19.670 6.568 21.960 1.00 90.06 103 LEU A N 1
ATOM 767 C CA . LEU A 1 103 ? -21.083 6.364 21.632 1.00 90.06 103 LEU A CA 1
ATOM 768 C C . LEU A 1 103 ? -21.802 5.482 22.657 1.00 90.06 103 LEU A C 1
ATOM 770 O O . LEU A 1 103 ? -22.939 5.779 23.002 1.00 90.06 103 LEU A O 1
ATOM 774 N N . MET A 1 104 ? -21.154 4.421 23.149 1.00 86.12 104 MET A N 1
ATOM 775 C CA . MET A 1 104 ? -21.725 3.572 24.201 1.00 86.12 104 MET A CA 1
ATOM 776 C C . MET A 1 104 ? -21.926 4.352 25.503 1.00 86.12 104 MET A C 1
ATOM 778 O O . MET A 1 104 ? -22.998 4.267 26.080 1.00 86.12 104 MET A O 1
ATOM 782 N N . GLY A 1 105 ? -20.955 5.176 25.907 1.00 82.94 105 GLY A N 1
ATOM 783 C CA . GLY A 1 105 ? -21.074 6.012 27.107 1.00 82.94 105 GLY A CA 1
ATOM 784 C C . GLY A 1 105 ? -22.057 7.185 26.995 1.00 82.94 105 GLY A C 1
ATOM 785 O O . GLY A 1 105 ? -22.367 7.792 28.008 1.00 82.94 105 GLY A O 1
ATOM 786 N N . ILE A 1 106 ? -22.531 7.530 25.792 1.00 77.00 106 ILE A N 1
ATOM 787 C CA . ILE A 1 106 ? -23.614 8.514 25.583 1.00 77.00 106 ILE A CA 1
ATOM 788 C C . ILE A 1 106 ? -24.997 7.843 25.657 1.00 77.00 106 ILE A C 1
ATOM 790 O O . ILE A 1 106 ? -25.998 8.525 25.863 1.00 77.00 106 ILE A O 1
ATOM 794 N N . LEU A 1 107 ? -25.066 6.527 25.428 1.00 71.56 107 LEU A N 1
ATOM 795 C CA . LEU A 1 107 ? -26.322 5.777 25.367 1.00 71.56 107 LEU A CA 1
ATOM 796 C C . LEU A 1 107 ? -26.765 5.198 26.724 1.00 71.56 107 LEU A C 1
ATOM 798 O O . LEU A 1 107 ? -27.912 4.760 26.818 1.00 71.56 107 LEU A O 1
ATOM 802 N N . GLU A 1 108 ? -25.872 5.166 27.719 1.00 62.72 108 GLU A N 1
ATOM 803 C CA . GLU A 1 108 ? -26.159 4.821 29.126 1.00 62.72 108 GLU A CA 1
ATOM 804 C C . GLU A 1 108 ? -26.540 6.061 29.944 1.00 62.72 108 GLU A C 1
ATOM 806 O O . GLU A 1 108 ? -27.450 5.932 30.795 1.00 62.72 108 GLU A O 1
#

Sequence (108 aa):
MTLIALCATLYAVLGYATYLGIFTPAIGVVRFWPPVFIPAVFAIVFGPHVGGIGAAIGIFISDMLIHGDALLSLTVGVPSNFACFYIVGILAHKLRNAIRYALMGILE

Foldseek 3Di:
DVLLQVLLVQLQVCLVVPPVVDADDDDDRDDDRVSLVSLLVCCLPVHLCSSLSSQLNNQLNNCCVPPVPNPCCVVPVNVVRNVVSSVSSVVNVVVVVVVVVVVVVVVD